Protein AF-A0A945MEY0-F1 (afdb_monomer_lite)

Secondary structure (DSSP, 8-state):
-----------HHHHHHHHHHHHHHHHHHTT-THHHHHHHHHHH-TTS-HHHHHHHHHHHHHH--HHHHHHHHHHH-

Radius of gyration: 14.36 Å; chains: 1; bounding box: 32×36×3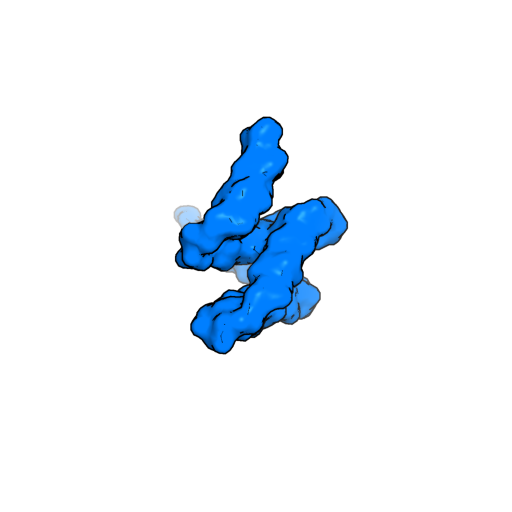5 Å

Structure (mmCIF, N/CA/C/O backbone):
data_AF-A0A945MEY0-F1
#
_entry.id   AF-A0A945MEY0-F1
#
loop_
_atom_site.group_PDB
_atom_site.id
_atom_site.type_symbol
_atom_site.label_atom_id
_atom_site.label_alt_id
_atom_site.label_comp_id
_atom_site.label_asym_id
_atom_site.label_entity_id
_atom_site.label_seq_id
_atom_site.pdbx_PDB_ins_code
_atom_site.Cartn_x
_atom_site.Cartn_y
_atom_site.Cartn_z
_atom_site.occupancy
_atom_site.B_iso_or_equiv
_atom_site.auth_seq_id
_atom_site.auth_comp_id
_atom_site.auth_asym_id
_atom_site.auth_atom_id
_atom_site.pdbx_PDB_model_num
ATOM 1 N N . MET A 1 1 ? 17.151 30.331 -22.526 1.00 55.75 1 MET A N 1
ATOM 2 C CA . MET A 1 1 ? 17.225 28.885 -22.836 1.00 55.75 1 MET A CA 1
ATOM 3 C C . MET A 1 1 ? 15.939 28.238 -22.352 1.00 55.75 1 MET A C 1
ATOM 5 O O . MET A 1 1 ? 15.630 28.348 -21.174 1.00 55.75 1 MET A O 1
ATOM 9 N N . ILE A 1 2 ? 15.151 27.658 -23.255 1.00 55.66 2 ILE A N 1
ATOM 10 C CA . ILE A 1 2 ? 13.847 27.060 -22.938 1.00 55.66 2 ILE A CA 1
ATOM 11 C C . ILE A 1 2 ? 14.106 25.614 -22.494 1.00 55.66 2 ILE A C 1
ATOM 13 O O . ILE A 1 2 ? 14.626 24.818 -23.277 1.00 55.66 2 ILE A O 1
ATOM 17 N N . LYS A 1 3 ? 13.803 25.280 -21.232 1.00 51.88 3 LYS A N 1
ATOM 18 C CA . LYS A 1 3 ? 13.844 23.896 -20.731 1.00 51.88 3 LYS A CA 1
ATOM 19 C C . LYS A 1 3 ? 12.781 23.091 -21.482 1.00 51.88 3 LYS A C 1
ATOM 21 O O . LYS A 1 3 ? 11.591 23.349 -21.331 1.00 51.88 3 LYS A O 1
ATOM 26 N N . LYS A 1 4 ? 13.218 22.135 -22.306 1.00 52.78 4 LYS A N 1
ATOM 27 C CA . LYS A 1 4 ? 12.346 21.148 -22.947 1.00 52.78 4 LYS A CA 1
ATOM 28 C C . LYS A 1 4 ? 11.666 20.316 -21.855 1.00 52.78 4 LYS A C 1
ATOM 30 O O . LYS A 1 4 ? 12.330 19.533 -21.184 1.00 52.78 4 LYS A O 1
ATOM 35 N N . PHE A 1 5 ? 10.359 20.495 -21.686 1.00 59.78 5 PHE A N 1
ATOM 36 C CA . PHE A 1 5 ? 9.499 19.512 -21.032 1.00 59.78 5 PHE A CA 1
ATOM 37 C C . PHE A 1 5 ? 9.371 18.326 -21.992 1.00 59.78 5 PHE A C 1
ATOM 39 O O . PHE A 1 5 ? 8.659 18.402 -22.990 1.00 59.78 5 PHE A O 1
ATOM 46 N N . LEU A 1 6 ? 10.135 17.266 -21.741 1.00 60.25 6 LEU A N 1
ATOM 47 C CA . LEU A 1 6 ? 9.943 15.986 -22.414 1.00 60.25 6 LEU A CA 1
ATOM 48 C C . LEU A 1 6 ? 8.704 15.326 -21.788 1.00 60.25 6 LEU A C 1
ATOM 50 O O . LEU A 1 6 ? 8.715 15.100 -20.576 1.00 60.25 6 LEU A O 1
ATOM 54 N N . PRO A 1 7 ? 7.641 15.019 -22.552 1.00 54.50 7 PRO A N 1
ATOM 55 C CA . PRO A 1 7 ? 6.624 14.101 -22.075 1.00 54.50 7 PRO A CA 1
ATOM 56 C C . PRO A 1 7 ? 7.293 12.730 -22.018 1.00 54.50 7 PRO A C 1
ATOM 58 O O . PRO A 1 7 ? 7.594 12.137 -23.055 1.00 54.50 7 PRO A O 1
ATOM 61 N N . ASN A 1 8 ? 7.606 12.263 -20.810 1.00 52.44 8 ASN A N 1
ATOM 62 C CA . ASN A 1 8 ? 8.007 10.878 -20.631 1.00 52.44 8 ASN A CA 1
ATOM 63 C C . ASN A 1 8 ? 6.825 10.036 -21.125 1.00 52.44 8 ASN A C 1
ATOM 65 O O . ASN A 1 8 ? 5.711 10.203 -20.622 1.00 52.44 8 ASN A O 1
ATOM 69 N N . LYS A 1 9 ? 7.025 9.223 -22.166 1.00 50.88 9 LYS A N 1
ATOM 70 C CA . LYS A 1 9 ? 6.033 8.219 -22.550 1.00 50.88 9 LYS A CA 1
ATOM 71 C C . LYS A 1 9 ? 5.952 7.263 -21.367 1.00 50.88 9 LYS A C 1
ATOM 73 O O . LYS A 1 9 ? 6.867 6.473 -21.183 1.00 50.88 9 LYS A O 1
ATOM 78 N N . ARG A 1 10 ? 4.915 7.415 -20.546 1.00 57.38 10 ARG A N 1
ATOM 79 C CA . ARG A 1 10 ? 4.560 6.419 -19.538 1.00 57.38 10 ARG A CA 1
ATOM 80 C C . ARG A 1 10 ? 4.177 5.162 -20.299 1.00 57.38 10 ARG A C 1
ATOM 82 O O . ARG A 1 10 ? 3.420 5.241 -21.272 1.00 57.38 10 ARG A O 1
ATOM 89 N N . ASP A 1 11 ? 4.781 4.041 -19.941 1.00 62.53 11 ASP A N 1
ATOM 90 C CA . ASP A 1 11 ? 4.392 2.762 -20.514 1.00 62.53 11 ASP A CA 1
ATOM 91 C C . ASP A 1 11 ? 2.944 2.473 -20.107 1.00 62.53 11 ASP A C 1
ATOM 93 O O . ASP A 1 11 ? 2.551 2.738 -18.974 1.00 62.53 11 ASP A O 1
ATOM 97 N N . ALA A 1 12 ? 2.137 1.901 -21.005 1.00 61.62 12 ALA A N 1
ATOM 98 C CA . ALA A 1 12 ? 0.738 1.568 -20.704 1.00 61.62 12 ALA A CA 1
ATOM 99 C C . ALA A 1 12 ? 0.600 0.680 -19.446 1.00 61.62 12 ALA A C 1
ATOM 101 O O . ALA A 1 12 ? -0.407 0.731 -18.748 1.00 61.62 12 ALA A O 1
ATOM 102 N N . ASN A 1 13 ? 1.641 -0.096 -19.129 1.00 62.06 13 ASN A N 1
ATOM 103 C CA . ASN A 1 13 ? 1.730 -0.895 -17.907 1.00 62.06 13 ASN A CA 1
ATOM 104 C C . ASN A 1 13 ? 1.846 -0.041 -16.629 1.00 62.06 13 ASN A C 1
ATOM 106 O O . ASN A 1 13 ? 1.332 -0.440 -15.585 1.00 62.06 13 ASN A O 1
ATOM 110 N N . GLU A 1 14 ? 2.494 1.125 -16.688 1.00 62.06 14 GLU A N 1
ATOM 111 C CA . GLU A 1 14 ? 2.544 2.066 -15.564 1.00 62.06 14 GLU A CA 1
ATOM 112 C C . GLU A 1 14 ? 1.167 2.686 -15.323 1.00 62.06 14 GLU A C 1
ATOM 114 O O . GLU A 1 14 ? 0.709 2.708 -1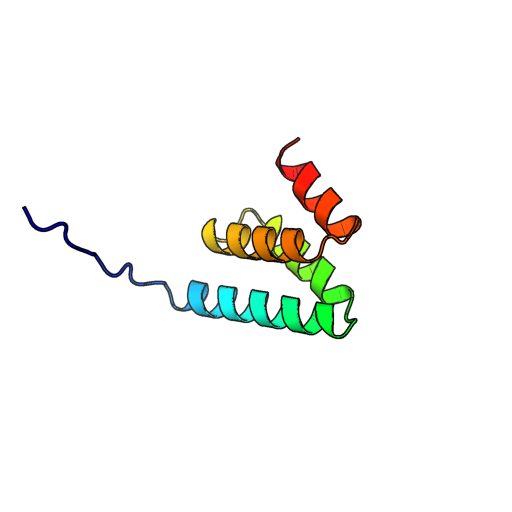4.184 1.00 62.06 14 GLU A O 1
ATOM 119 N N . ASP A 1 15 ? 0.475 3.115 -16.383 1.00 68.06 15 ASP A N 1
ATOM 120 C CA . ASP A 1 15 ? -0.869 3.700 -16.277 1.00 68.06 15 ASP A CA 1
ATOM 121 C C . ASP A 1 15 ? -1.871 2.709 -15.650 1.00 68.06 15 ASP A C 1
ATOM 123 O O . ASP A 1 15 ? -2.596 3.077 -14.724 1.00 68.06 15 ASP A O 1
ATOM 127 N N . ILE A 1 16 ? -1.828 1.429 -16.053 1.00 74.00 16 ILE A N 1
ATOM 128 C CA . ILE A 1 16 ? -2.628 0.348 -15.440 1.00 74.00 16 ILE A CA 1
ATOM 129 C C . ILE A 1 16 ? -2.275 0.171 -13.954 1.00 74.00 16 ILE A C 1
ATOM 131 O O . ILE A 1 16 ? -3.145 -0.075 -13.119 1.00 74.00 16 ILE A O 1
ATOM 135 N N . SER A 1 17 ? -0.996 0.310 -13.601 1.00 83.88 17 SER A N 1
ATOM 136 C CA . SER A 1 17 ? -0.530 0.134 -12.223 1.00 83.88 17 SER A CA 1
ATOM 137 C C . SER A 1 17 ? -0.985 1.267 -11.297 1.00 83.88 17 SER A C 1
ATOM 139 O O . SER A 1 17 ? -1.331 1.014 -10.143 1.00 83.88 17 SER A O 1
ATOM 141 N N . TYR A 1 18 ? -1.027 2.513 -11.781 1.00 88.88 18 TYR A N 1
ATOM 142 C CA . TYR A 1 18 ? -1.554 3.635 -10.997 1.00 88.88 18 TYR A CA 1
ATOM 143 C C . TYR A 1 18 ? -3.061 3.518 -10.771 1.00 88.88 18 TYR A C 1
ATOM 145 O O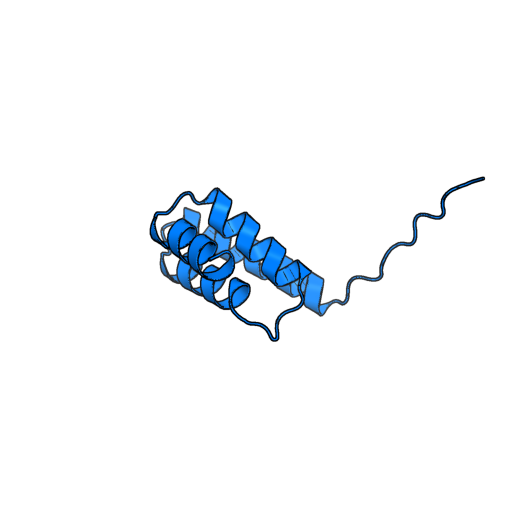 . TYR A 1 18 ? -3.518 3.727 -9.646 1.00 88.88 18 TYR A O 1
ATOM 153 N N . GLU A 1 19 ? -3.812 3.135 -11.806 1.00 92.75 19 GLU A N 1
ATOM 154 C CA . GLU A 1 19 ? -5.250 2.875 -11.701 1.00 92.75 19 GLU A CA 1
ATOM 155 C C . GLU A 1 19 ? -5.536 1.745 -10.700 1.00 92.75 19 GLU A C 1
ATOM 157 O O . GLU A 1 19 ? -6.423 1.866 -9.853 1.00 92.75 19 GLU A O 1
ATOM 162 N N . LEU A 1 20 ? -4.738 0.672 -10.722 1.00 95.00 20 LEU A N 1
ATOM 163 C CA . LEU A 1 20 ? -4.838 -0.412 -9.745 1.00 95.00 20 LEU A CA 1
ATOM 164 C C . LEU A 1 20 ? -4.657 0.096 -8.305 1.00 95.00 20 LEU A C 1
ATOM 166 O O . LEU A 1 20 ? -5.474 -0.214 -7.442 1.00 95.00 20 LEU A O 1
ATOM 170 N N . ILE A 1 21 ? -3.623 0.896 -8.035 1.00 96.06 21 ILE A N 1
ATOM 171 C CA . ILE A 1 21 ? -3.353 1.429 -6.688 1.00 96.06 21 ILE A CA 1
ATOM 172 C C . ILE A 1 21 ? -4.482 2.359 -6.216 1.00 96.06 21 ILE A C 1
ATOM 174 O O . ILE A 1 21 ? -4.848 2.343 -5.036 1.00 96.06 21 ILE A O 1
ATOM 178 N N . GLU A 1 22 ? -5.057 3.157 -7.116 1.00 95.19 22 GLU A N 1
ATOM 179 C CA . GLU A 1 22 ? -6.215 3.998 -6.807 1.00 95.19 22 GLU A CA 1
ATOM 180 C C . GLU A 1 22 ? -7.445 3.151 -6.457 1.00 95.19 22 GLU A C 1
ATOM 182 O O . GLU A 1 22 ? -8.061 3.366 -5.411 1.00 95.19 22 GLU A O 1
ATOM 187 N N . ASN A 1 23 ? -7.741 2.126 -7.258 1.00 97.31 23 ASN A N 1
ATOM 188 C CA . ASN A 1 23 ? -8.841 1.198 -7.002 1.00 97.31 23 ASN A CA 1
ATOM 189 C C . ASN A 1 23 ? -8.673 0.456 -5.668 1.00 97.31 23 ASN A C 1
ATOM 191 O O . ASN A 1 23 ? -9.638 0.325 -4.913 1.00 97.31 23 ASN A O 1
ATOM 195 N N . LEU A 1 24 ? -7.452 0.031 -5.330 1.00 97.88 24 LEU A N 1
ATOM 196 C CA . LEU A 1 24 ? -7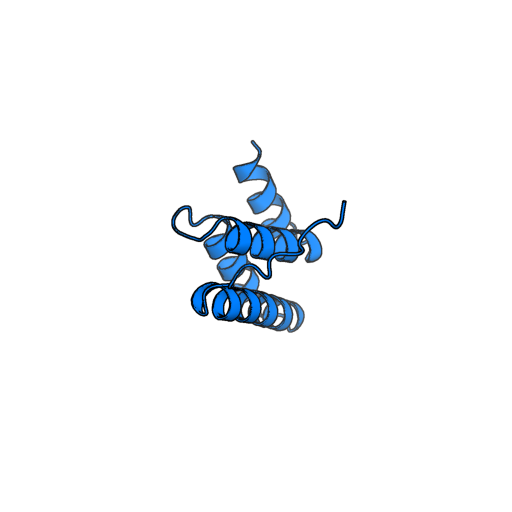.145 -0.571 -4.029 1.00 97.88 24 LEU A CA 1
ATOM 197 C C . LEU A 1 24 ? -7.331 0.427 -2.880 1.00 97.88 24 LEU A C 1
ATOM 199 O O . LEU A 1 24 ? -7.882 0.077 -1.836 1.00 97.88 24 LEU A O 1
ATOM 203 N N . SER A 1 25 ? -6.945 1.688 -3.075 1.00 96.25 25 SER A N 1
ATOM 204 C CA . SER A 1 25 ? -7.159 2.742 -2.077 1.00 96.25 25 SER A CA 1
ATOM 205 C C . SER A 1 25 ? -8.651 2.977 -1.813 1.00 96.25 25 SER A C 1
ATOM 207 O O . SER A 1 25 ? -9.064 3.096 -0.659 1.00 96.25 25 SER A O 1
ATOM 209 N N . VAL A 1 26 ? -9.474 3.009 -2.866 1.00 97.38 26 VAL A N 1
ATOM 210 C CA . VAL A 1 26 ? -10.938 3.113 -2.752 1.00 97.38 26 VAL A CA 1
ATOM 211 C C . VAL A 1 26 ? -11.509 1.884 -2.048 1.00 97.38 26 VAL A C 1
ATOM 213 O O . VAL A 1 26 ? -12.233 2.030 -1.067 1.00 97.38 26 VAL A O 1
ATOM 216 N N . ALA A 1 27 ? -11.129 0.680 -2.480 1.00 97.75 27 ALA A N 1
ATOM 217 C CA . ALA A 1 27 ? -11.575 -0.573 -1.879 1.00 97.75 27 ALA A CA 1
ATOM 218 C C . ALA A 1 27 ? -11.260 -0.641 -0.376 1.00 97.75 27 ALA A C 1
ATOM 220 O O . ALA A 1 27 ? -12.116 -1.032 0.420 1.00 97.75 27 ALA A O 1
ATOM 221 N N . PHE A 1 28 ? -10.063 -0.212 0.029 1.00 97.12 28 PHE A N 1
ATOM 222 C CA . PHE A 1 28 ? -9.691 -0.136 1.438 1.00 97.12 28 PHE A CA 1
ATOM 223 C C . PHE A 1 28 ? -10.573 0.851 2.215 1.00 97.12 28 PHE A C 1
ATOM 225 O O . PHE A 1 28 ? -11.066 0.508 3.289 1.00 97.12 28 PHE A O 1
ATOM 232 N N . ASN A 1 29 ? -10.835 2.041 1.661 1.00 94.81 29 ASN A N 1
ATOM 233 C CA . ASN A 1 29 ? -11.727 3.032 2.277 1.00 94.81 29 ASN A CA 1
ATOM 234 C C . ASN A 1 29 ? -13.180 2.534 2.402 1.00 94.81 29 ASN A C 1
ATOM 236 O O . ASN A 1 29 ? -13.899 2.962 3.302 1.00 94.81 29 ASN A O 1
ATOM 240 N N . GLU A 1 30 ? -13.604 1.603 1.547 1.00 96.81 30 GLU A N 1
ATOM 241 C CA . GLU A 1 30 ? -14.887 0.891 1.654 1.00 96.81 30 GLU A CA 1
ATOM 242 C C . GLU A 1 30 ? -14.873 -0.250 2.694 1.00 96.81 30 GLU A C 1
ATOM 244 O O . GLU A 1 30 ? -15.866 -0.960 2.853 1.00 96.81 30 GLU A O 1
ATOM 249 N N . GLY A 1 31 ? -13.762 -0.448 3.408 1.00 94.81 31 GLY A N 1
ATOM 250 C CA . GLY A 1 31 ? -13.608 -1.463 4.452 1.00 94.81 31 GLY A CA 1
ATOM 251 C C . GLY A 1 31 ? -13.040 -2.799 3.969 1.00 94.81 31 GLY A C 1
ATOM 252 O O . GLY A 1 31 ? -12.997 -3.758 4.743 1.00 94.81 31 GLY A O 1
ATOM 253 N N . LYS A 1 32 ? -12.581 -2.904 2.714 1.00 97.12 32 LYS A N 1
ATOM 254 C CA . LYS A 1 32 ? -11.966 -4.135 2.192 1.00 97.12 32 LYS A CA 1
ATOM 255 C C . LYS A 1 32 ? -10.503 -4.205 2.627 1.00 97.12 32 LYS A C 1
ATOM 257 O O . LYS A 1 32 ? -9.610 -3.737 1.926 1.00 97.12 32 LYS A O 1
ATOM 262 N N . LEU A 1 33 ? -10.255 -4.813 3.787 1.00 93.88 33 LEU A N 1
ATOM 263 C CA . LEU A 1 33 ? -8.912 -4.910 4.377 1.00 93.88 33 LEU A CA 1
ATOM 264 C C . LEU A 1 33 ? -7.889 -5.617 3.475 1.00 93.88 33 LEU A C 1
ATOM 266 O O . LEU A 1 33 ? -6.726 -5.232 3.484 1.00 93.88 33 LEU A O 1
ATOM 270 N N . GLN A 1 34 ? -8.319 -6.570 2.643 1.00 96.12 34 GLN A N 1
ATOM 271 C CA . GLN A 1 34 ? -7.451 -7.234 1.661 1.00 96.12 34 GLN A CA 1
ATOM 272 C C . GLN A 1 34 ? -6.769 -6.237 0.707 1.00 96.12 34 GLN A C 1
ATOM 274 O O . GLN A 1 34 ? -5.625 -6.439 0.311 1.00 96.12 34 GLN A O 1
ATOM 279 N N . ALA A 1 35 ? -7.418 -5.111 0.393 1.00 97.38 35 ALA A N 1
ATOM 280 C CA . ALA A 1 35 ? -6.820 -4.098 -0.468 1.00 97.38 35 ALA A CA 1
ATOM 281 C C . ALA A 1 35 ? -5.579 -3.443 0.167 1.00 97.38 35 ALA A C 1
ATOM 283 O O . ALA A 1 35 ? -4.669 -3.022 -0.545 1.00 97.38 35 ALA A O 1
ATOM 284 N N . LEU A 1 36 ? -5.506 -3.398 1.503 1.00 96.75 36 LEU A N 1
ATOM 285 C CA . LEU A 1 36 ? -4.304 -2.954 2.205 1.00 96.75 36 LEU A CA 1
ATOM 286 C C . LEU A 1 36 ? -3.145 -3.932 1.998 1.00 96.75 36 LEU A C 1
ATOM 288 O O . LEU A 1 36 ? -2.025 -3.504 1.730 1.00 96.75 36 LEU A O 1
ATOM 292 N N . GLU A 1 37 ? -3.417 -5.231 2.103 1.00 96.44 37 GLU A N 1
ATOM 293 C CA . GLU A 1 37 ? -2.420 -6.289 1.911 1.00 96.44 37 GLU A CA 1
ATOM 294 C C . GLU A 1 37 ? -1.878 -6.286 0.477 1.00 96.44 37 GLU A C 1
ATOM 296 O O . GLU A 1 37 ? -0.670 -6.391 0.272 1.00 96.44 37 GLU A O 1
ATOM 301 N N . GLU A 1 38 ? -2.744 -6.067 -0.514 1.00 96.69 38 GLU A N 1
ATOM 302 C CA . GLU A 1 38 ? -2.341 -5.952 -1.919 1.00 96.69 38 GLU A CA 1
ATOM 303 C C . GLU A 1 38 ? -1.473 -4.711 -2.177 1.00 96.69 38 GLU A C 1
ATOM 305 O O . GLU A 1 38 ? -0.454 -4.806 -2.864 1.00 96.69 38 GLU A O 1
ATOM 310 N N . MET A 1 39 ? -1.791 -3.560 -1.568 1.00 96.56 39 MET A N 1
ATOM 311 C CA . MET A 1 39 ? -0.921 -2.376 -1.641 1.00 96.56 39 MET A CA 1
ATOM 312 C C . MET A 1 39 ? 0.453 -2.624 -0.996 1.00 96.56 39 MET A C 1
ATOM 314 O O . MET A 1 39 ? 1.464 -2.168 -1.532 1.00 96.56 39 MET A O 1
ATOM 318 N N . ILE A 1 40 ? 0.513 -3.363 0.119 1.00 96.44 40 ILE A N 1
ATOM 319 C CA . ILE A 1 40 ? 1.778 -3.769 0.755 1.00 96.44 40 ILE A CA 1
ATOM 320 C C . ILE A 1 40 ? 2.571 -4.700 -0.170 1.00 96.44 40 ILE A C 1
ATOM 322 O O . ILE A 1 40 ? 3.772 -4.502 -0.348 1.00 96.44 40 ILE A O 1
ATOM 326 N N . ALA A 1 41 ? 1.916 -5.674 -0.804 1.00 96.06 41 ALA A N 1
ATOM 327 C CA . ALA A 1 41 ? 2.566 -6.589 -1.737 1.00 96.06 41 ALA A CA 1
ATOM 328 C C . ALA A 1 41 ? 3.180 -5.847 -2.936 1.00 96.06 41 ALA A C 1
ATOM 330 O O . ALA A 1 41 ? 4.340 -6.084 -3.266 1.00 96.06 41 ALA A O 1
ATOM 331 N N . ILE A 1 42 ? 2.449 -4.896 -3.534 1.00 95.19 42 ILE A N 1
ATOM 332 C CA . ILE A 1 42 ? 2.963 -4.053 -4.628 1.00 95.19 42 ILE A CA 1
ATOM 333 C C . ILE A 1 42 ? 4.156 -3.212 -4.160 1.00 95.19 42 ILE A C 1
ATOM 335 O O . ILE A 1 42 ? 5.142 -3.088 -4.884 1.00 95.19 42 ILE A O 1
ATOM 339 N N . TYR A 1 43 ? 4.082 -2.627 -2.961 1.00 95.19 43 TYR A N 1
ATOM 340 C CA . TYR A 1 43 ? 5.173 -1.827 -2.400 1.00 95.19 43 TYR A CA 1
ATOM 341 C C . TYR A 1 43 ? 6.453 -2.651 -2.181 1.00 95.19 43 TYR A C 1
ATOM 343 O O . TYR A 1 43 ? 7.549 -2.161 -2.464 1.00 95.19 43 TYR A O 1
ATOM 351 N N . ASN A 1 44 ? 6.307 -3.900 -1.734 1.00 94.00 44 ASN A N 1
ATOM 352 C CA . ASN A 1 44 ? 7.417 -4.789 -1.392 1.00 94.00 44 ASN A CA 1
ATOM 353 C C . ASN A 1 44 ? 7.988 -5.570 -2.590 1.00 94.00 44 ASN A C 1
ATOM 355 O O . ASN A 1 44 ? 9.092 -6.109 -2.490 1.00 94.00 44 ASN A O 1
ATOM 359 N N . ASP A 1 45 ? 7.277 -5.650 -3.717 1.00 93.25 45 ASP A N 1
ATOM 360 C CA . ASP A 1 45 ? 7.739 -6.394 -4.891 1.00 93.25 45 ASP A CA 1
ATOM 361 C C . ASP A 1 45 ? 8.863 -5.648 -5.623 1.00 93.25 45 ASP A C 1
ATOM 363 O O . ASP A 1 45 ? 8.641 -4.684 -6.355 1.00 93.25 45 ASP A O 1
ATOM 367 N N . THR A 1 46 ? 10.099 -6.123 -5.467 1.00 90.38 46 THR A N 1
ATOM 368 C CA . THR A 1 46 ? 11.287 -5.531 -6.098 1.00 90.38 46 THR A CA 1
ATOM 369 C C . THR A 1 46 ? 11.290 -5.633 -7.624 1.00 90.38 46 THR A C 1
ATOM 371 O O . THR A 1 46 ? 12.042 -4.893 -8.264 1.00 90.38 46 THR A O 1
ATOM 374 N N . ASN A 1 47 ? 10.436 -6.480 -8.209 1.00 92.75 47 ASN A N 1
ATOM 375 C CA . ASN A 1 47 ? 10.250 -6.578 -9.655 1.00 92.75 47 ASN A CA 1
ATOM 376 C C . ASN A 1 47 ? 9.347 -5.467 -10.205 1.00 92.75 47 ASN A C 1
ATOM 378 O O . ASN A 1 47 ? 9.384 -5.199 -11.406 1.00 92.75 47 ASN A O 1
ATOM 382 N N . GLN A 1 48 ? 8.564 -4.799 -9.352 1.00 90.25 48 GLN A N 1
ATOM 383 C CA . GLN A 1 48 ? 7.726 -3.687 -9.783 1.00 90.25 48 GLN A CA 1
ATOM 384 C C . GLN A 1 48 ? 8.558 -2.435 -10.073 1.00 90.25 48 GLN A C 1
ATOM 386 O O . GLN A 1 48 ? 9.538 -2.168 -9.363 1.00 90.25 48 GLN A O 1
ATOM 391 N N . PRO A 1 49 ? 8.163 -1.606 -11.059 1.00 92.69 49 PRO A N 1
ATOM 392 C CA . PRO A 1 49 ? 8.813 -0.327 -11.314 1.00 92.69 49 PRO A CA 1
ATOM 393 C C . PRO A 1 49 ? 8.849 0.552 -10.060 1.00 92.69 49 PRO A C 1
ATOM 395 O O . PRO A 1 49 ? 7.897 0.589 -9.279 1.00 92.69 49 PRO A O 1
ATOM 398 N N . PHE A 1 50 ? 9.937 1.304 -9.877 1.00 90.12 50 PHE A N 1
ATOM 399 C CA . PHE A 1 50 ? 10.118 2.152 -8.693 1.00 90.12 50 PHE A CA 1
ATOM 400 C C . PHE A 1 50 ? 8.945 3.117 -8.471 1.00 90.12 50 PHE A C 1
ATOM 402 O O . PHE A 1 50 ? 8.491 3.271 -7.338 1.00 90.12 50 PHE A O 1
ATOM 409 N N . ASP A 1 51 ? 8.419 3.723 -9.538 1.00 91.00 51 ASP A N 1
ATOM 410 C CA . ASP A 1 51 ? 7.322 4.685 -9.426 1.00 91.00 51 ASP A CA 1
ATOM 411 C C . ASP A 1 51 ? 5.995 4.026 -9.007 1.00 91.00 51 ASP A C 1
ATOM 413 O O . ASP A 1 51 ? 5.229 4.620 -8.244 1.00 91.00 51 ASP A O 1
ATOM 417 N N . VAL A 1 52 ? 5.765 2.771 -9.411 1.00 92.88 52 VAL A N 1
ATOM 418 C CA . VAL A 1 52 ? 4.617 1.959 -8.972 1.00 92.88 52 VAL A CA 1
ATOM 419 C C . VAL A 1 52 ? 4.734 1.649 -7.481 1.00 92.88 52 VAL A C 1
ATOM 421 O O . VAL A 1 52 ? 3.793 1.895 -6.721 1.00 92.88 52 VAL A O 1
ATOM 424 N N . ARG A 1 53 ? 5.918 1.220 -7.020 1.00 94.62 53 ARG A N 1
ATOM 425 C CA . ARG A 1 53 ? 6.173 1.015 -5.583 1.00 94.62 53 ARG A CA 1
ATOM 426 C C . ARG A 1 53 ? 5.988 2.314 -4.802 1.00 94.62 53 ARG A C 1
ATOM 428 O O . ARG A 1 53 ? 5.335 2.330 -3.766 1.00 94.62 53 ARG A O 1
ATOM 435 N N . MET A 1 54 ? 6.501 3.431 -5.313 1.00 93.69 54 MET A N 1
ATOM 436 C CA . MET A 1 54 ? 6.352 4.747 -4.687 1.00 93.69 54 MET A CA 1
ATOM 437 C C . MET A 1 54 ? 4.881 5.174 -4.581 1.00 93.69 54 MET A C 1
ATOM 439 O O . MET A 1 54 ? 4.479 5.756 -3.571 1.00 93.69 54 MET A O 1
ATOM 443 N N . ALA A 1 55 ? 4.065 4.898 -5.599 1.00 95.00 55 ALA A N 1
ATOM 444 C CA . ALA A 1 55 ? 2.633 5.167 -5.555 1.00 95.00 55 ALA A CA 1
ATOM 445 C C . ALA A 1 55 ? 1.923 4.318 -4.491 1.00 95.00 55 ALA A C 1
ATOM 447 O O . ALA A 1 55 ? 1.169 4.878 -3.691 1.00 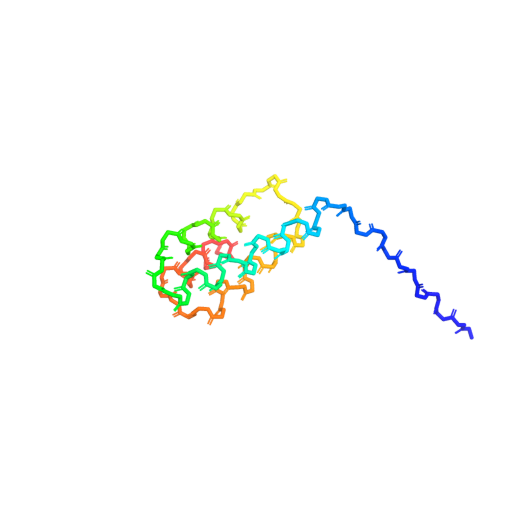95.00 55 ALA A O 1
ATOM 448 N N . ALA A 1 56 ? 2.231 3.021 -4.407 1.00 95.81 56 ALA A N 1
ATOM 449 C CA . ALA A 1 56 ? 1.702 2.143 -3.366 1.00 95.81 56 ALA A CA 1
ATOM 450 C C . ALA A 1 56 ? 2.131 2.615 -1.965 1.00 95.81 56 ALA A C 1
ATOM 452 O O . ALA A 1 56 ? 1.290 2.786 -1.087 1.00 95.81 56 ALA A O 1
ATOM 453 N N . GLY A 1 57 ? 3.406 2.967 -1.775 1.00 95.56 57 GLY A N 1
ATOM 454 C CA . GLY A 1 57 ? 3.916 3.509 -0.512 1.00 95.56 57 GLY A CA 1
ATOM 455 C C . GLY A 1 57 ? 3.220 4.809 -0.086 1.00 95.56 57 GLY A C 1
ATOM 456 O O . GLY A 1 57 ? 2.862 4.980 1.081 1.00 95.56 57 GLY A O 1
ATOM 457 N N . LYS A 1 58 ? 2.940 5.717 -1.031 1.00 95.75 58 LYS A N 1
ATOM 458 C CA . LYS A 1 58 ? 2.152 6.933 -0.763 1.00 95.75 58 LYS A CA 1
ATOM 459 C C . LYS A 1 58 ? 0.711 6.612 -0.369 1.00 95.75 58 LYS A C 1
ATOM 461 O O . LYS A 1 58 ? 0.173 7.290 0.504 1.00 95.75 58 LYS A O 1
ATOM 466 N N . ALA A 1 59 ? 0.082 5.631 -1.012 1.00 96.06 59 ALA A N 1
ATOM 467 C CA . ALA A 1 59 ? -1.263 5.189 -0.658 1.00 96.06 59 ALA A CA 1
ATOM 468 C C . ALA A 1 59 ? -1.290 4.592 0.759 1.00 96.06 59 ALA A C 1
ATOM 470 O O . ALA A 1 59 ? -2.086 5.036 1.585 1.00 96.06 59 ALA A O 1
ATOM 471 N N . LEU A 1 60 ? -0.342 3.705 1.084 1.00 96.81 60 LEU A N 1
ATOM 472 C CA . LEU A 1 60 ? -0.165 3.125 2.420 1.00 96.81 60 LEU A CA 1
ATOM 473 C C . LEU A 1 60 ? 0.004 4.198 3.499 1.00 96.81 60 LEU A C 1
ATOM 475 O O . LEU A 1 60 ? -0.706 4.172 4.504 1.00 96.81 60 LEU A O 1
ATOM 479 N N . ALA A 1 61 ? 0.869 5.190 3.272 1.00 95.56 61 ALA A N 1
ATOM 480 C CA . ALA A 1 61 ? 1.103 6.272 4.230 1.00 95.56 61 ALA A CA 1
ATOM 481 C C . ALA A 1 61 ? -0.164 7.100 4.508 1.00 95.56 61 ALA A C 1
ATOM 483 O O . ALA A 1 61 ? -0.393 7.527 5.640 1.00 95.56 61 ALA A O 1
ATOM 484 N N . LYS A 1 62 ? -1.017 7.300 3.494 1.00 95.56 62 LYS A N 1
ATOM 485 C CA . LYS A 1 62 ? -2.288 8.024 3.643 1.00 95.56 62 LYS A CA 1
ATOM 486 C C . LYS A 1 62 ? -3.301 7.278 4.505 1.00 95.56 62 LYS A C 1
ATOM 488 O O . LYS A 1 62 ? -4.106 7.939 5.154 1.00 95.56 62 LYS A O 1
ATOM 493 N N . THR A 1 63 ? -3.260 5.944 4.532 1.00 94.06 63 THR A N 1
ATOM 494 C CA . THR A 1 63 ? -4.197 5.153 5.348 1.00 94.06 63 THR A CA 1
ATOM 495 C C . THR A 1 63 ? -4.022 5.394 6.847 1.00 94.06 63 THR A C 1
ATOM 497 O O . THR A 1 63 ? -4.978 5.228 7.597 1.00 94.06 63 THR A O 1
ATOM 500 N N . GLN A 1 64 ? -2.802 5.743 7.290 1.00 91.75 64 GLN A N 1
ATOM 501 C CA . GLN A 1 64 ? -2.399 5.797 8.705 1.00 91.75 64 GLN A CA 1
ATOM 502 C C . GLN A 1 64 ? -2.701 4.505 9.489 1.00 91.75 64 GLN A C 1
ATOM 504 O O . GLN A 1 64 ? -2.705 4.499 10.719 1.00 91.75 64 GLN A O 1
ATOM 509 N N . HIS A 1 65 ? -2.946 3.394 8.789 1.00 95.00 65 HIS A N 1
ATOM 510 C CA . HIS A 1 65 ? -3.261 2.125 9.418 1.00 95.00 65 HIS A CA 1
ATOM 511 C C . HIS A 1 65 ? -1.989 1.542 10.057 1.00 95.00 65 HIS A C 1
ATOM 513 O O . HIS A 1 65 ? -0.949 1.529 9.393 1.00 95.00 65 HIS A O 1
ATOM 519 N N . PRO A 1 66 ? -2.034 1.001 11.292 1.00 94.88 66 PRO A N 1
ATOM 520 C CA . PRO A 1 66 ? -0.844 0.464 11.958 1.00 94.88 66 PRO A CA 1
ATOM 521 C C . PRO A 1 66 ? -0.070 -0.553 11.107 1.00 94.88 66 PRO A C 1
ATOM 523 O O . PRO A 1 66 ? 1.147 -0.454 10.989 1.00 94.88 66 PRO A O 1
ATOM 526 N N . THR A 1 67 ? -0.773 -1.466 10.428 1.00 94.19 67 THR A N 1
ATOM 527 C CA . THR A 1 67 ? -0.157 -2.432 9.498 1.00 94.19 67 THR A CA 1
ATOM 528 C C . THR A 1 67 ? 0.542 -1.757 8.315 1.00 94.19 67 THR A C 1
ATOM 530 O O . THR A 1 67 ? 1.625 -2.180 7.927 1.00 94.19 67 THR A O 1
ATOM 533 N N . ALA A 1 68 ? -0.043 -0.688 7.762 1.00 94.25 68 ALA A N 1
ATOM 534 C CA . ALA A 1 68 ? 0.549 0.055 6.650 1.00 94.25 68 ALA A CA 1
ATOM 535 C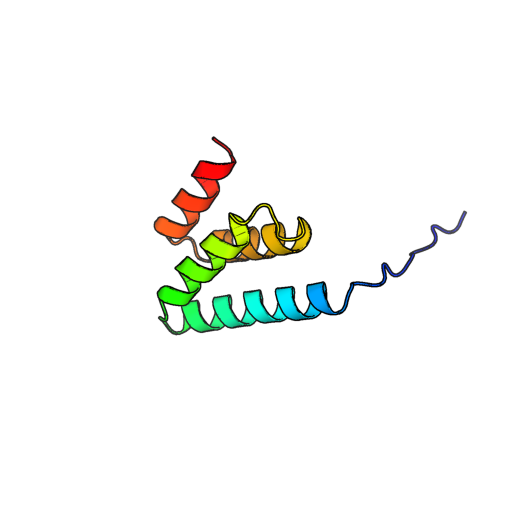 C . ALA A 1 68 ? 1.839 0.761 7.083 1.00 94.25 68 ALA A C 1
ATOM 537 O O . ALA A 1 68 ? 2.850 0.709 6.389 1.00 94.25 68 ALA A O 1
ATOM 538 N N . LEU A 1 69 ? 1.811 1.399 8.256 1.00 95.00 69 LEU A N 1
ATOM 539 C CA . LEU A 1 69 ? 2.966 2.093 8.822 1.00 95.00 69 LEU A CA 1
ATOM 540 C C . LEU A 1 69 ? 4.093 1.119 9.182 1.00 95.00 69 LEU A C 1
ATOM 542 O O . LEU A 1 69 ? 5.257 1.439 8.954 1.00 95.00 69 LEU A O 1
ATOM 546 N N . ASN A 1 70 ? 3.755 -0.074 9.681 1.00 93.62 70 ASN A N 1
ATOM 547 C CA . ASN A 1 70 ? 4.740 -1.125 9.925 1.00 93.62 70 ASN A CA 1
ATOM 548 C C . ASN A 1 70 ? 5.423 -1.569 8.623 1.00 93.62 70 ASN A C 1
ATOM 550 O O . ASN A 1 70 ? 6.647 -1.567 8.552 1.00 93.62 70 ASN A O 1
ATOM 554 N N . ALA A 1 71 ? 4.648 -1.845 7.568 1.00 92.19 71 ALA A N 1
ATOM 555 C CA . ALA A 1 71 ? 5.196 -2.228 6.264 1.00 92.19 71 ALA A CA 1
ATOM 556 C C . ALA A 1 71 ? 6.125 -1.152 5.668 1.00 92.19 71 ALA A C 1
ATOM 558 O O . ALA A 1 71 ? 7.168 -1.471 5.103 1.00 92.19 71 ALA A O 1
ATOM 559 N N . LEU A 1 72 ? 5.790 0.134 5.833 1.00 92.38 72 LEU A N 1
ATOM 560 C CA . LEU A 1 72 ? 6.665 1.240 5.424 1.00 92.38 72 LEU A CA 1
ATOM 561 C C . LEU A 1 72 ? 7.964 1.295 6.242 1.00 92.38 72 LEU A C 1
ATOM 563 O O . LEU A 1 72 ? 9.015 1.640 5.703 1.00 92.38 72 LEU A O 1
ATOM 567 N N . SER A 1 73 ? 7.902 0.970 7.536 1.00 90.38 73 SER A N 1
ATOM 568 C CA . SER A 1 73 ? 9.068 0.985 8.424 1.00 90.38 73 SER A CA 1
ATOM 569 C C . SER A 1 73 ? 10.058 -0.138 8.122 1.00 90.38 73 SER A C 1
ATOM 571 O O . SER A 1 73 ? 11.256 0.071 8.281 1.00 90.38 73 SER A O 1
ATOM 573 N N . GLU A 1 74 ? 9.585 -1.311 7.698 1.00 85.94 74 GLU A N 1
ATOM 574 C CA . GLU A 1 74 ? 10.438 -2.477 7.422 1.00 85.94 74 GLU A CA 1
ATOM 575 C C . GLU A 1 74 ? 11.382 -2.262 6.231 1.00 85.94 74 GLU A C 1
ATOM 577 O O . GLU A 1 74 ? 12.470 -2.828 6.207 1.00 85.94 74 GLU A O 1
ATOM 582 N N . ILE A 1 75 ? 11.005 -1.420 5.264 1.00 74.19 75 ILE A N 1
ATOM 583 C CA . ILE A 1 75 ? 11.841 -1.117 4.090 1.00 74.19 75 ILE A CA 1
ATOM 584 C C . ILE A 1 75 ? 12.896 -0.036 4.371 1.00 74.19 75 ILE A C 1
ATOM 586 O O . ILE A 1 75 ? 13.929 0.002 3.703 1.00 74.19 75 ILE A O 1
ATOM 590 N N . VAL A 1 76 ? 12.641 0.865 5.323 1.00 63.66 76 VAL A N 1
ATOM 591 C CA . VAL A 1 76 ? 13.555 1.973 5.672 1.00 63.66 76 VAL A CA 1
ATOM 592 C C . VAL A 1 76 ? 14.521 1.591 6.809 1.00 63.66 76 VAL A C 1
ATOM 594 O O . VAL A 1 76 ? 15.467 2.335 7.074 1.00 63.66 76 VAL A O 1
ATOM 597 N N . GLY A 1 77 ? 14.270 0.459 7.475 1.00 51.16 77 GLY A N 1
ATOM 598 C CA . GLY A 1 77 ? 15.068 -0.077 8.583 1.00 51.16 77 GLY A CA 1
ATOM 599 C C . GLY A 1 77 ? 16.424 -0.651 8.193 1.00 51.16 77 GLY A C 1
ATOM 600 O O . GLY A 1 77 ? 16.619 -1.031 7.018 1.00 51.16 77 GLY A O 1
#

Sequence (77 aa):
MIKKFLPNKRDANEDISYELIENLSVAFNEGKLQALEEMIAIYNDTNQPFDVRMAAGKALAKTQHPTALNALSEIVG

Foldseek 3Di:
DDPDPDPDPDDVVVVVLLVLLVVLLVCVVVVNVVSLVVLLVQLPPPPHDPVSNVSSLVSLVVVVDPVSVVSNVVVVD

pLDDT: mean 85.74, std 15.58, range [50.88, 97.88]